Protein AF-A0A967I8W9-F1 (afdb_monomer_lite)

Structure (mmCIF, N/CA/C/O backbone):
data_AF-A0A967I8W9-F1
#
_entry.id   AF-A0A967I8W9-F1
#
loop_
_atom_site.group_PDB
_atom_site.id
_atom_site.type_symbol
_atom_site.label_atom_id
_atom_site.label_alt_id
_atom_site.label_comp_id
_atom_site.label_asym_id
_atom_site.label_entity_id
_atom_site.label_seq_id
_atom_site.pdbx_PDB_ins_code
_atom_site.Cartn_x
_atom_site.Cartn_y
_atom_site.Cartn_z
_atom_site.occupancy
_atom_site.B_iso_or_equiv
_atom_site.auth_seq_id
_atom_site.auth_comp_id
_atom_site.auth_asym_id
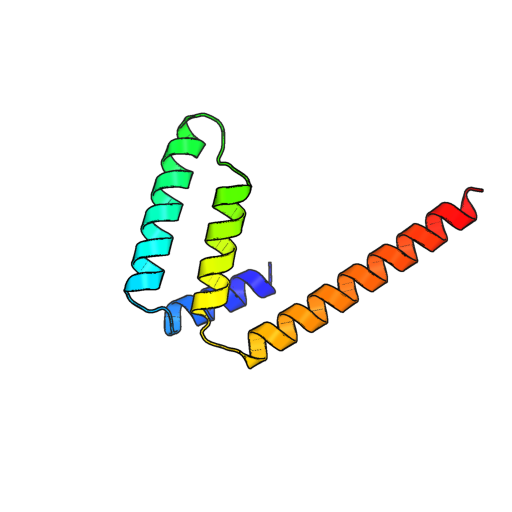_atom_site.auth_atom_id
_atom_site.pdbx_PDB_model_num
ATOM 1 N N . MET A 1 1 ? 6.708 -8.234 -3.184 1.00 53.06 1 MET A N 1
ATOM 2 C CA . MET A 1 1 ? 6.168 -9.511 -2.661 1.00 53.06 1 MET A CA 1
ATOM 3 C C . MET A 1 1 ? 5.990 -9.532 -1.141 1.00 53.06 1 MET A C 1
ATOM 5 O O . MET A 1 1 ? 4.869 -9.327 -0.713 1.00 53.06 1 MET A O 1
ATOM 9 N N . GLY A 1 2 ? 7.017 -9.734 -0.294 1.00 70.19 2 GLY A N 1
ATOM 10 C CA . GLY A 1 2 ? 6.793 -9.935 1.160 1.00 70.19 2 GLY A CA 1
ATOM 11 C C . GLY A 1 2 ? 6.093 -8.774 1.887 1.00 70.19 2 GLY A C 1
ATOM 12 O O . GLY A 1 2 ? 5.233 -8.995 2.735 1.00 70.19 2 GLY A O 1
ATOM 13 N N . LEU A 1 3 ? 6.413 -7.537 1.501 1.00 69.44 3 LEU A N 1
ATOM 14 C CA . LEU A 1 3 ? 5.801 -6.332 2.065 1.00 69.44 3 LEU A CA 1
ATOM 15 C C . LEU A 1 3 ? 4.340 -6.147 1.637 1.00 69.44 3 LEU A C 1
ATOM 17 O O . LEU A 1 3 ? 3.502 -5.811 2.462 1.00 69.44 3 LEU A O 1
ATOM 21 N N . GLU A 1 4 ? 4.017 -6.426 0.376 1.00 73.31 4 GLU A N 1
ATOM 22 C CA . GLU A 1 4 ? 2.648 -6.317 -0.142 1.00 73.31 4 GLU A CA 1
ATOM 23 C C . GLU A 1 4 ? 1.732 -7.373 0.466 1.00 73.31 4 GLU A C 1
ATOM 25 O O . GLU A 1 4 ? 0.611 -7.060 0.849 1.00 73.31 4 GLU A O 1
ATOM 30 N N . THR A 1 5 ? 2.214 -8.610 0.617 1.00 83.31 5 THR A N 1
ATOM 31 C CA . THR A 1 5 ? 1.444 -9.682 1.260 1.00 83.31 5 THR A CA 1
ATOM 32 C C . THR A 1 5 ? 1.157 -9.358 2.726 1.00 83.31 5 THR A C 1
ATOM 34 O O . THR A 1 5 ? 0.045 -9.578 3.200 1.00 83.31 5 THR A O 1
ATOM 37 N N . TRP A 1 6 ? 2.132 -8.791 3.441 1.00 79.00 6 TRP A N 1
ATOM 38 C CA . TRP A 1 6 ? 1.954 -8.376 4.831 1.00 79.00 6 TRP A CA 1
ATOM 39 C C . TRP A 1 6 ? 1.012 -7.168 4.967 1.00 79.00 6 TRP A C 1
ATOM 41 O O . TRP A 1 6 ? 0.152 -7.151 5.848 1.00 79.00 6 TRP A O 1
ATOM 51 N N . SER A 1 7 ? 1.112 -6.189 4.061 1.00 81.00 7 SER A N 1
ATOM 52 C CA . SER A 1 7 ? 0.161 -5.075 3.987 1.00 81.00 7 SER A CA 1
ATOM 53 C C . SER A 1 7 ? -1.254 -5.557 3.671 1.00 81.00 7 SER A C 1
ATOM 55 O O . SER A 1 7 ? -2.194 -5.123 4.322 1.00 81.00 7 SER A O 1
ATOM 57 N N . ALA A 1 8 ? -1.419 -6.503 2.746 1.00 88.06 8 ALA A N 1
ATOM 58 C CA . ALA A 1 8 ? -2.723 -7.075 2.423 1.00 88.06 8 ALA A CA 1
ATOM 59 C C . ALA A 1 8 ? -3.341 -7.822 3.615 1.00 88.06 8 ALA A C 1
ATOM 61 O O . ALA A 1 8 ? -4.527 -7.653 3.885 1.00 88.06 8 ALA A O 1
ATOM 62 N N . TYR A 1 9 ? -2.543 -8.601 4.355 1.00 86.38 9 TYR A N 1
ATOM 63 C CA . TYR A 1 9 ? -2.999 -9.285 5.568 1.00 86.38 9 TYR A CA 1
ATOM 64 C C . TYR A 1 9 ? -3.534 -8.294 6.612 1.00 86.38 9 TYR A C 1
ATOM 66 O O . TYR A 1 9 ? -4.656 -8.440 7.089 1.00 86.38 9 TYR A O 1
ATOM 74 N N . LEU A 1 10 ? -2.770 -7.244 6.921 1.00 83.62 10 LEU A N 1
ATOM 75 C CA . LEU A 1 10 ? -3.175 -6.273 7.939 1.00 83.62 10 LEU A CA 1
ATOM 76 C C . LEU A 1 10 ? -4.295 -5.347 7.476 1.00 83.62 10 LEU A C 1
ATOM 78 O O . LEU A 1 10 ? -5.154 -4.998 8.281 1.00 83.62 10 LEU A O 1
ATOM 82 N N . ALA A 1 11 ? -4.320 -4.980 6.195 1.00 88.44 11 ALA A N 1
ATOM 83 C CA . ALA A 1 11 ? -5.441 -4.262 5.606 1.00 88.44 11 ALA A CA 1
ATOM 84 C C . ALA A 1 11 ? -6.729 -5.089 5.693 1.00 88.44 11 ALA A C 1
ATOM 86 O O . ALA A 1 11 ? -7.767 -4.554 6.059 1.00 88.44 11 ALA A O 1
ATOM 87 N N . ALA A 1 12 ? -6.673 -6.399 5.440 1.00 89.12 12 ALA A N 1
ATOM 88 C CA . ALA A 1 12 ? -7.845 -7.264 5.561 1.00 89.12 12 ALA A CA 1
ATOM 89 C C . ALA A 1 12 ? -8.407 -7.322 6.994 1.00 89.12 12 ALA A C 1
ATOM 91 O O . ALA A 1 12 ? -9.615 -7.454 7.164 1.00 89.12 12 ALA A O 1
ATOM 92 N N . GLU A 1 13 ? -7.557 -7.203 8.019 1.00 85.94 13 GLU A N 1
ATOM 93 C CA . GLU A 1 13 ? -7.994 -7.180 9.422 1.00 85.94 13 GLU A CA 1
ATOM 94 C C . GLU A 1 13 ? -8.510 -5.811 9.893 1.00 85.94 13 GLU A C 1
ATOM 96 O O . GLU A 1 13 ? -9.259 -5.752 10.868 1.00 85.94 13 GLU A O 1
ATOM 101 N N . ARG A 1 14 ? -8.071 -4.709 9.267 1.00 86.69 14 ARG A N 1
ATOM 102 C CA . ARG A 1 14 ? -8.182 -3.354 9.846 1.00 86.69 14 ARG A CA 1
ATOM 103 C C . ARG A 1 14 ? -8.842 -2.313 8.953 1.00 86.69 14 ARG A C 1
ATOM 105 O O . ARG A 1 14 ? -9.125 -1.221 9.444 1.00 86.69 14 ARG A O 1
ATOM 112 N N . ALA A 1 15 ? -9.054 -2.614 7.675 1.00 92.62 15 ALA A N 1
ATOM 113 C CA . ALA A 1 15 ? -9.646 -1.674 6.736 1.00 92.62 15 ALA A CA 1
ATOM 114 C C . ALA A 1 15 ? -11.019 -1.203 7.223 1.00 92.62 15 ALA A C 1
ATOM 116 O O . ALA A 1 15 ? -11.834 -2.002 7.689 1.00 92.62 15 ALA A O 1
ATOM 117 N N . THR A 1 16 ? -11.290 0.090 7.059 1.00 92.88 16 THR A N 1
ATOM 118 C CA . THR A 1 16 ? -12.644 0.615 7.250 1.00 92.88 16 THR A CA 1
ATOM 119 C C . THR A 1 16 ? -13.528 0.277 6.051 1.00 92.88 16 THR A C 1
ATOM 121 O O . THR A 1 16 ? -13.040 0.021 4.943 1.00 92.88 16 THR A O 1
ATOM 124 N N . ASP A 1 17 ? -14.845 0.321 6.240 1.00 93.19 17 ASP A N 1
ATOM 125 C CA . ASP A 1 17 ? -15.809 0.076 5.162 1.00 93.19 17 ASP A CA 1
ATOM 126 C C . ASP A 1 17 ? -15.635 1.066 3.994 1.00 93.19 17 ASP A C 1
ATOM 128 O O . ASP A 1 17 ? -15.807 0.705 2.823 1.00 93.19 17 ASP A O 1
ATOM 132 N N . GLU A 1 18 ? -15.228 2.306 4.281 1.00 94.19 18 GLU A N 1
ATOM 133 C CA . GLU A 1 18 ? -14.909 3.319 3.273 1.00 94.19 18 GLU A CA 1
ATOM 134 C C . GLU A 1 18 ? -13.682 2.925 2.448 1.00 94.19 18 GLU A C 1
ATOM 136 O O . GLU A 1 18 ? -13.721 3.006 1.219 1.00 94.19 18 GLU A O 1
ATOM 141 N N . GLN A 1 19 ? -12.618 2.441 3.095 1.00 93.88 19 GLN A N 1
ATOM 142 C CA . GLN A 1 19 ? -11.404 1.984 2.413 1.00 93.88 19 GLN A CA 1
ATOM 143 C C . GLN A 1 19 ? -11.687 0.756 1.543 1.00 93.88 19 GLN A C 1
ATOM 145 O O . GLN A 1 19 ? -11.251 0.695 0.393 1.00 93.88 19 GLN A O 1
ATOM 150 N N . VAL A 1 20 ? -12.489 -0.193 2.034 1.00 95.19 20 VAL A N 1
ATOM 151 C CA . VAL A 1 20 ? -12.937 -1.353 1.244 1.00 95.19 20 VAL A CA 1
ATOM 152 C C . VAL A 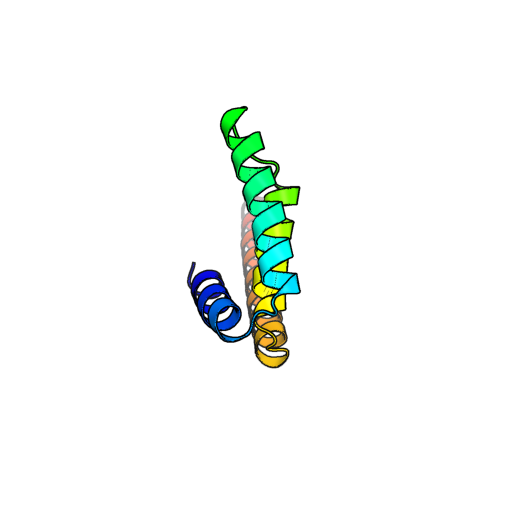1 20 ? -13.767 -0.906 0.038 1.00 95.19 20 VAL A C 1
ATOM 154 O O . VAL A 1 20 ? -13.601 -1.425 -1.070 1.00 95.19 20 VAL A O 1
ATOM 157 N N . THR A 1 21 ? -14.637 0.087 0.219 1.00 96.75 21 THR A N 1
ATOM 158 C CA . THR A 1 21 ? -15.434 0.662 -0.872 1.00 96.75 21 THR A CA 1
ATOM 159 C C . THR A 1 21 ? -14.546 1.351 -1.908 1.00 96.75 21 THR A C 1
ATOM 161 O O . THR A 1 21 ? -14.729 1.159 -3.112 1.00 96.75 21 THR A O 1
ATOM 164 N N . GLN A 1 22 ? -13.537 2.098 -1.465 1.00 96.31 22 GLN A N 1
ATOM 165 C CA . GLN A 1 22 ? -12.565 2.745 -2.340 1.00 96.31 22 GLN A CA 1
ATOM 166 C C . GLN A 1 22 ? -11.742 1.723 -3.135 1.00 96.31 22 GLN A C 1
ATOM 168 O O . GLN A 1 22 ? -11.606 1.872 -4.352 1.00 96.31 22 GLN A O 1
ATOM 173 N N . LEU A 1 23 ? -11.269 0.650 -2.491 1.00 95.88 23 LEU A N 1
ATOM 174 C CA . LEU A 1 23 ? -10.574 -0.456 -3.160 1.00 95.88 23 LEU A CA 1
ATOM 175 C C . LEU A 1 23 ? -11.454 -1.117 -4.221 1.00 95.88 23 LEU A C 1
ATOM 177 O O . LEU A 1 23 ? -10.988 -1.378 -5.329 1.00 95.88 23 LEU A O 1
ATOM 181 N N . ARG A 1 24 ? -12.741 -1.331 -3.927 1.00 96.81 24 ARG A N 1
ATOM 182 C CA . ARG A 1 24 ? -13.696 -1.898 -4.891 1.00 96.81 24 ARG A CA 1
ATOM 183 C C . ARG A 1 24 ? -13.883 -1.000 -6.117 1.00 96.81 24 ARG A C 1
ATOM 185 O O . ARG A 1 24 ? -13.950 -1.505 -7.239 1.00 96.81 24 ARG A O 1
ATOM 192 N N . ASN A 1 25 ? -13.939 0.316 -5.926 1.00 96.75 25 ASN A N 1
ATOM 193 C CA . ASN A 1 25 ? -14.077 1.277 -7.024 1.00 96.75 25 ASN A CA 1
ATOM 194 C C . ASN A 1 25 ? -12.826 1.319 -7.914 1.00 96.75 25 ASN A C 1
ATOM 196 O O . ASN A 1 25 ? -12.938 1.323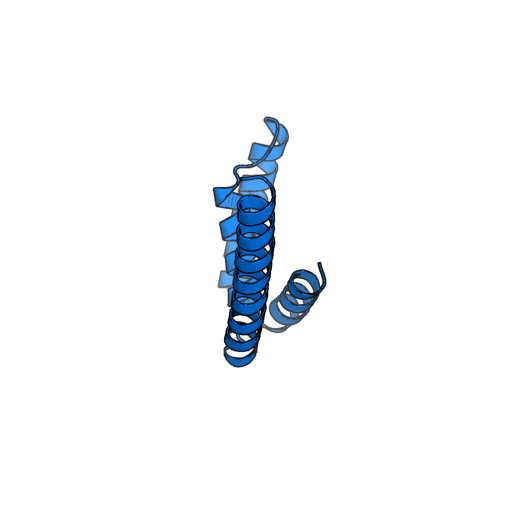 -9.144 1.00 96.75 25 ASN A O 1
ATOM 200 N N . LEU A 1 26 ? -11.639 1.311 -7.301 1.00 96.25 26 LEU A N 1
ATOM 201 C CA . LEU A 1 26 ? -10.364 1.249 -8.019 1.00 96.25 26 LEU A CA 1
ATOM 202 C C . LEU A 1 26 ? -10.241 -0.063 -8.798 1.00 96.25 26 LEU A C 1
ATOM 204 O O . LEU A 1 26 ? -9.992 -0.027 -9.999 1.00 96.25 26 LEU A O 1
ATOM 208 N N . TYR A 1 27 ? -10.542 -1.199 -8.165 1.00 95.69 27 TYR A N 1
ATOM 209 C CA . TYR A 1 27 ? -10.549 -2.506 -8.824 1.00 95.69 27 TYR A CA 1
ATOM 210 C C . TYR A 1 27 ? -11.496 -2.548 -10.030 1.00 95.69 27 TYR A C 1
ATOM 212 O O . TYR A 1 27 ? -11.109 -2.987 -11.106 1.00 95.69 27 TYR A O 1
ATOM 220 N N . SER A 1 28 ? -12.710 -2.010 -9.889 1.00 96.19 28 SER A N 1
ATOM 221 C CA . SER A 1 28 ? -13.675 -1.941 -10.999 1.00 96.19 28 SER A CA 1
ATOM 222 C C . SER A 1 28 ? -13.169 -1.075 -12.160 1.00 96.19 28 SER A C 1
ATOM 224 O O . SER A 1 28 ? -13.535 -1.290 -13.313 1.00 96.19 28 SER A O 1
ATOM 226 N N . THR A 1 29 ? -12.344 -0.067 -11.867 1.00 94.69 29 THR A N 1
ATOM 227 C CA . THR A 1 29 ? -11.699 0.766 -12.891 1.00 94.69 29 THR A CA 1
ATOM 228 C C . THR A 1 29 ? -10.591 -0.012 -13.593 1.00 94.69 29 THR A C 1
ATOM 230 O O . THR A 1 29 ? -10.548 -0.020 -14.821 1.00 94.69 29 THR A O 1
ATOM 233 N N . MET A 1 30 ? -9.754 -0.723 -12.833 1.00 93.69 30 MET A N 1
ATOM 234 C CA . MET A 1 30 ? -8.707 -1.591 -13.380 1.00 93.69 30 MET A CA 1
ATOM 235 C C . MET A 1 30 ? -9.296 -2.689 -14.265 1.00 93.69 30 MET A C 1
ATOM 237 O O . MET A 1 30 ? -8.787 -2.914 -15.353 1.00 93.69 30 MET A O 1
ATOM 241 N N . GLU A 1 31 ? -10.388 -3.334 -13.846 1.00 95.25 31 GLU A N 1
ATOM 242 C CA . GLU A 1 31 ? -11.061 -4.388 -14.616 1.00 95.25 31 GLU A CA 1
ATOM 243 C C . GLU A 1 31 ? -11.547 -3.876 -15.981 1.00 95.25 31 GLU A C 1
ATOM 245 O O . GLU A 1 31 ? -11.329 -4.525 -17.005 1.00 95.25 31 GLU A O 1
ATOM 250 N N . LYS A 1 32 ? -12.141 -2.674 -16.016 1.00 94.38 32 LYS A N 1
ATOM 251 C CA . LYS A 1 32 ? -12.571 -2.033 -17.267 1.00 94.38 32 LYS A CA 1
ATOM 252 C C . LYS A 1 32 ? -11.394 -1.721 -18.185 1.00 94.38 32 LYS A C 1
ATOM 254 O O . LYS A 1 32 ? -11.459 -2.034 -19.366 1.00 94.38 32 LYS A O 1
ATOM 259 N N . GLN A 1 33 ? -10.320 -1.143 -17.648 1.00 92.75 33 GLN A N 1
ATOM 260 C CA . GLN A 1 33 ? -9.134 -0.811 -18.440 1.00 92.75 33 GLN A CA 1
ATOM 261 C C . GLN A 1 33 ? -8.400 -2.075 -18.922 1.00 92.75 33 GLN A C 1
ATOM 263 O O . GLN A 1 33 ? -7.975 -2.158 -20.071 1.00 92.75 33 GLN A O 1
ATOM 268 N N . ALA A 1 34 ? -8.327 -3.118 -18.092 1.00 91.75 34 ALA A N 1
ATOM 269 C CA . ALA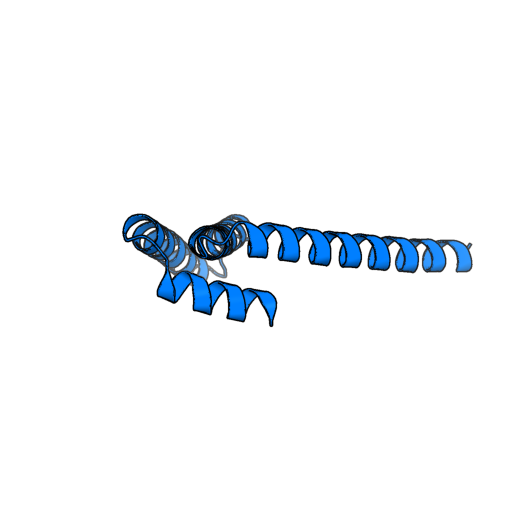 A 1 34 ? -7.737 -4.403 -18.459 1.00 91.75 34 ALA A CA 1
ATOM 270 C C . ALA A 1 34 ? -8.405 -5.012 -19.702 1.00 91.75 34 ALA A C 1
ATOM 272 O O . ALA A 1 34 ? -7.713 -5.557 -20.562 1.00 91.75 34 ALA A O 1
ATOM 273 N N . ALA A 1 35 ? -9.730 -4.869 -19.832 1.00 90.25 35 ALA A N 1
ATOM 274 C CA . ALA A 1 35 ? -10.473 -5.309 -21.013 1.00 90.25 35 ALA A CA 1
ATOM 275 C C . ALA A 1 35 ? -10.085 -4.549 -22.300 1.00 90.25 35 ALA A C 1
ATOM 277 O O . ALA A 1 35 ? -10.281 -5.069 -23.397 1.00 90.25 35 ALA A O 1
ATOM 278 N N . GLU A 1 36 ? -9.507 -3.353 -22.174 1.00 89.44 36 GLU A N 1
ATOM 279 C CA . GLU A 1 36 ? -9.066 -2.487 -23.276 1.00 89.44 36 GLU A CA 1
ATOM 280 C C . GLU A 1 36 ? -7.569 -2.645 -23.612 1.00 89.44 36 GLU A C 1
ATOM 282 O O . GLU A 1 36 ? -7.071 -1.988 -24.526 1.00 89.44 36 GLU A O 1
ATOM 287 N N . GLY A 1 37 ? -6.852 -3.553 -22.934 1.00 87.44 37 GLY A N 1
ATOM 288 C CA . GLY A 1 37 ? -5.446 -3.871 -23.221 1.00 87.44 37 GLY A CA 1
ATOM 289 C C . GLY A 1 37 ? -4.467 -3.622 -22.071 1.00 87.44 37 GLY A C 1
ATOM 290 O O . GLY A 1 37 ? -3.262 -3.769 -22.270 1.00 87.44 37 GLY A O 1
ATOM 291 N N . GLY A 1 38 ? -4.960 -3.275 -20.880 1.00 85.44 38 GLY A N 1
ATOM 292 C CA . GLY A 1 38 ? -4.156 -3.057 -19.673 1.00 85.44 38 GLY A CA 1
ATOM 293 C C . GLY A 1 38 ? -4.688 -1.888 -18.848 1.00 85.44 38 GLY A C 1
ATOM 294 O O . GLY A 1 38 ? -5.454 -1.075 -19.351 1.00 85.44 38 GLY A O 1
ATOM 295 N N . TRP A 1 39 ? -4.306 -1.796 -17.577 1.00 90.19 39 TRP A N 1
ATOM 296 C CA . TRP A 1 39 ? -4.701 -0.677 -16.718 1.00 90.19 39 TRP A CA 1
ATOM 297 C C . TRP A 1 39 ? -3.595 0.362 -16.569 1.00 90.19 39 TRP A C 1
ATOM 299 O O . TRP A 1 39 ? -2.413 0.089 -16.779 1.00 90.19 39 TRP A O 1
ATOM 309 N N . ASP A 1 40 ? -4.009 1.572 -16.214 1.00 91.25 40 ASP A N 1
ATOM 310 C CA . ASP A 1 40 ? -3.114 2.696 -15.986 1.00 91.25 40 ASP A CA 1
ATOM 311 C C . ASP A 1 40 ? -2.258 2.460 -14.729 1.00 91.25 40 ASP A C 1
ATOM 313 O O . ASP A 1 40 ? -2.766 2.077 -13.668 1.00 91.25 40 ASP A O 1
ATOM 317 N N . ALA A 1 41 ? -0.958 2.735 -14.838 1.00 89.25 41 ALA A N 1
ATOM 318 C CA . ALA A 1 41 ? -0.013 2.667 -13.729 1.00 89.25 41 ALA A CA 1
ATOM 319 C C . ALA A 1 41 ? -0.398 3.604 -12.569 1.00 89.25 41 ALA A C 1
ATOM 321 O O . ALA A 1 41 ? -0.113 3.302 -11.411 1.00 89.25 41 ALA A O 1
ATOM 322 N N . GLU A 1 42 ? -1.078 4.723 -12.840 1.00 89.50 42 GLU A N 1
ATOM 323 C CA . GLU A 1 42 ? -1.561 5.618 -11.785 1.00 89.50 42 GLU A CA 1
ATOM 324 C C . GLU A 1 42 ? -2.689 4.976 -10.961 1.00 89.50 42 GLU A C 1
ATOM 326 O O . GLU A 1 42 ? -2.762 5.156 -9.741 1.00 89.50 42 GLU A O 1
ATOM 331 N N . ILE A 1 43 ? -3.567 4.202 -11.608 1.00 91.00 43 ILE A N 1
ATOM 332 C CA . ILE A 1 43 ? -4.646 3.480 -10.924 1.00 91.00 43 ILE A CA 1
ATOM 333 C C . ILE A 1 43 ? -4.069 2.333 -10.090 1.00 91.00 43 ILE A C 1
ATOM 335 O O . ILE A 1 43 ? -4.486 2.150 -8.946 1.00 91.00 43 ILE A O 1
ATOM 339 N N . ASP A 1 44 ? -3.071 1.630 -10.624 1.00 90.31 44 ASP A N 1
ATOM 340 C CA . ASP A 1 44 ? -2.326 0.591 -9.909 1.00 90.31 44 ASP A CA 1
ATOM 341 C C . ASP A 1 44 ? -1.668 1.143 -8.632 1.00 90.31 44 ASP A C 1
ATOM 343 O O . ASP A 1 44 ? -1.903 0.656 -7.524 1.00 90.31 44 ASP A O 1
ATOM 347 N N . ALA A 1 45 ? -0.940 2.257 -8.756 1.00 88.25 45 ALA A N 1
ATOM 348 C CA . ALA A 1 45 ? -0.296 2.918 -7.624 1.00 88.25 45 ALA A CA 1
ATOM 349 C C . ALA A 1 45 ? -1.309 3.363 -6.556 1.00 88.25 45 ALA A C 1
ATOM 351 O O . ALA A 1 45 ? -1.084 3.161 -5.359 1.00 88.25 45 ALA A O 1
ATOM 352 N N . LYS A 1 46 ? -2.454 3.928 -6.970 1.00 92.50 46 LYS A N 1
ATOM 353 C CA . LYS A 1 46 ? -3.535 4.305 -6.044 1.00 92.50 46 LYS A CA 1
ATOM 354 C C . LYS A 1 46 ? -4.111 3.093 -5.320 1.00 92.50 46 LYS A C 1
ATOM 356 O O . LYS A 1 46 ? -4.369 3.180 -4.123 1.00 92.50 46 LYS A O 1
ATOM 361 N N . PHE A 1 47 ? -4.289 1.968 -6.008 1.00 92.69 47 PHE A N 1
ATOM 362 C CA . PHE A 1 47 ? -4.774 0.733 -5.396 1.00 92.69 47 PHE A CA 1
ATOM 363 C C . PHE A 1 47 ? -3.824 0.243 -4.293 1.00 92.69 47 PHE A C 1
ATOM 365 O O . PHE A 1 47 ? -4.247 0.018 -3.157 1.00 92.69 47 PHE A O 1
ATOM 372 N N . HIS A 1 48 ? -2.524 0.183 -4.585 1.00 89.50 48 HIS A N 1
ATOM 373 C CA . HIS A 1 48 ? -1.504 -0.202 -3.607 1.00 89.50 48 HIS A CA 1
ATOM 374 C C . HIS A 1 48 ? -1.369 0.790 -2.437 1.00 89.50 48 HIS A C 1
ATOM 376 O O . HIS A 1 48 ? -1.118 0.378 -1.297 1.00 89.50 48 HIS A O 1
ATOM 382 N N . TYR A 1 49 ? -1.581 2.086 -2.680 1.00 86.62 49 TYR A N 1
ATOM 383 C CA . TYR A 1 49 ? -1.578 3.106 -1.631 1.00 86.62 49 TYR A CA 1
ATOM 384 C C . TYR A 1 49 ? -2.717 2.898 -0.630 1.00 86.62 49 TYR A C 1
ATOM 386 O O . TYR A 1 49 ? -2.471 2.860 0.574 1.00 86.62 49 TYR A O 1
ATOM 394 N N . VAL A 1 50 ? -3.941 2.673 -1.120 1.00 91.31 50 VAL A N 1
ATOM 395 C CA . VAL A 1 50 ? -5.107 2.444 -0.253 1.00 91.31 50 VAL A CA 1
ATOM 396 C C . VAL A 1 50 ? -4.939 1.168 0.574 1.00 91.31 50 VAL A C 1
ATOM 398 O O . VAL A 1 50 ? -5.264 1.173 1.757 1.00 91.31 50 VAL A O 1
ATOM 401 N N . ILE A 1 51 ? -4.364 0.094 0.014 1.00 89.56 51 ILE A N 1
ATOM 402 C CA . ILE A 1 51 ? -4.020 -1.112 0.795 1.00 89.56 51 ILE A CA 1
ATOM 403 C C . ILE A 1 51 ? -3.042 -0.768 1.924 1.00 89.56 51 ILE A C 1
ATOM 405 O O . ILE A 1 51 ? -3.206 -1.223 3.053 1.00 89.56 51 ILE A O 1
ATOM 409 N N . THR A 1 52 ? -2.024 0.039 1.634 1.00 84.38 52 THR A N 1
ATOM 410 C CA . THR A 1 52 ? -1.009 0.419 2.623 1.00 84.38 52 THR A CA 1
ATOM 411 C C . THR A 1 52 ? -1.601 1.295 3.729 1.00 84.38 52 THR A C 1
ATOM 413 O O . THR A 1 52 ? -1.336 1.057 4.907 1.00 84.38 52 THR A O 1
ATOM 416 N N . GLU A 1 53 ? -2.454 2.256 3.382 1.00 84.19 53 GLU A N 1
ATOM 417 C CA . GLU A 1 53 ? -3.179 3.096 4.340 1.00 84.19 53 GLU A CA 1
ATOM 418 C C . GLU A 1 53 ? -4.150 2.274 5.206 1.00 84.19 53 GLU A C 1
ATOM 420 O O . GLU A 1 53 ? -4.231 2.456 6.425 1.00 84.19 53 GLU A O 1
ATOM 425 N N . ALA A 1 54 ? -4.833 1.301 4.600 1.00 88.44 54 ALA A N 1
ATOM 426 C CA . ALA A 1 54 ? -5.769 0.408 5.275 1.00 88.44 54 ALA A CA 1
ATOM 427 C C . ALA A 1 54 ? -5.105 -0.517 6.309 1.00 88.44 54 ALA A C 1
ATOM 429 O O . ALA A 1 54 ? -5.789 -1.057 7.175 1.00 88.44 54 ALA A O 1
ATOM 430 N N . THR A 1 55 ? -3.773 -0.658 6.303 1.00 84.12 55 THR A N 1
ATOM 431 C CA . THR A 1 55 ? -3.056 -1.357 7.388 1.00 84.12 55 THR A CA 1
ATOM 432 C C . THR A 1 55 ? -3.225 -0.677 8.752 1.00 84.12 55 THR A C 1
ATOM 434 O O . THR A 1 55 ? -2.990 -1.320 9.784 1.00 84.12 55 THR A O 1
ATOM 437 N N . GLN A 1 56 ? -3.588 0.618 8.768 1.00 76.50 56 GLN A N 1
ATOM 438 C CA . GLN A 1 56 ? -3.783 1.452 9.965 1.00 76.50 56 GLN A CA 1
ATOM 439 C C . GLN A 1 56 ? -2.633 1.302 10.980 1.00 76.50 56 GLN A C 1
ATOM 441 O O . GLN A 1 56 ? -2.828 1.313 12.195 1.00 76.50 56 GLN A O 1
ATOM 446 N N . ASN A 1 57 ? -1.410 1.104 10.478 1.00 67.62 57 ASN A N 1
ATOM 447 C CA . ASN A 1 57 ? -0.237 0.793 11.281 1.00 67.62 57 ASN A CA 1
ATOM 448 C C . ASN A 1 57 ? 0.875 1.803 11.010 1.00 67.62 57 ASN A C 1
ATOM 450 O O . ASN A 1 57 ? 1.761 1.576 10.189 1.00 67.62 57 ASN A O 1
ATOM 454 N N . THR A 1 58 ? 0.844 2.922 11.727 1.00 66.81 58 THR A N 1
ATOM 455 C CA . THR A 1 58 ? 1.835 4.001 11.599 1.00 66.81 58 THR A CA 1
ATOM 456 C C . THR A 1 58 ? 3.269 3.521 11.828 1.00 66.81 58 THR A C 1
ATOM 458 O O . THR A 1 58 ? 4.170 3.936 11.107 1.00 66.81 58 THR A O 1
ATOM 461 N N . ILE A 1 59 ? 3.500 2.587 12.758 1.00 68.06 59 ILE A N 1
ATOM 462 C CA . ILE A 1 59 ? 4.839 2.015 12.989 1.00 68.06 59 ILE A CA 1
ATOM 463 C C . ILE A 1 59 ? 5.299 1.210 11.774 1.00 68.06 59 ILE A C 1
ATOM 465 O O . ILE A 1 59 ? 6.437 1.345 11.335 1.00 68.06 59 ILE A O 1
ATOM 469 N N . GLN A 1 60 ? 4.421 0.392 11.202 1.00 62.03 60 GLN A N 1
ATOM 470 C CA . GLN A 1 60 ? 4.753 -0.382 10.013 1.00 62.03 60 GLN A CA 1
ATOM 471 C C . GLN A 1 60 ? 4.980 0.499 8.790 1.00 62.03 60 GLN A C 1
ATOM 473 O O . GLN A 1 60 ? 5.890 0.198 8.029 1.00 62.03 60 GLN A O 1
ATOM 478 N N . VAL A 1 61 ? 4.224 1.589 8.627 1.00 63.97 61 VAL A N 1
ATOM 479 C CA . VAL A 1 61 ? 4.478 2.593 7.581 1.00 63.97 61 VAL A CA 1
ATOM 480 C C . VAL A 1 61 ? 5.895 3.153 7.724 1.00 63.97 61 VAL A C 1
ATOM 482 O O . VAL A 1 61 ? 6.653 3.137 6.759 1.00 63.97 61 VAL A O 1
ATOM 485 N N . HIS A 1 62 ? 6.306 3.547 8.934 1.00 67.81 62 HIS A N 1
ATOM 486 C CA . HIS A 1 62 ? 7.664 4.046 9.178 1.00 67.81 62 HIS A CA 1
ATOM 487 C C . HIS A 1 62 ? 8.757 2.986 8.963 1.00 67.81 62 HIS A C 1
ATOM 489 O O . HIS A 1 62 ? 9.827 3.297 8.436 1.00 67.81 62 HIS A O 1
ATOM 495 N N . VAL A 1 63 ? 8.506 1.726 9.329 1.00 69.94 63 VAL A N 1
ATOM 496 C CA . VAL A 1 63 ? 9.441 0.618 9.067 1.00 69.94 63 VAL A CA 1
ATOM 497 C C . VAL A 1 63 ? 9.568 0.355 7.563 1.00 69.94 63 VAL A C 1
ATOM 499 O O . VAL A 1 63 ? 10.681 0.179 7.070 1.00 69.94 63 VAL A O 1
ATOM 502 N N . LEU A 1 64 ? 8.455 0.372 6.824 1.00 65.75 64 LEU A N 1
ATOM 503 C CA . LEU A 1 64 ? 8.442 0.188 5.373 1.00 65.75 64 LEU A CA 1
ATOM 504 C C . LEU A 1 64 ? 9.233 1.289 4.663 1.00 65.75 64 LEU A C 1
ATOM 506 O O . LEU A 1 64 ? 10.056 0.995 3.800 1.00 65.75 64 LEU A O 1
ATOM 510 N N . ASP A 1 65 ? 9.002 2.538 5.064 1.00 67.50 65 ASP A N 1
ATOM 511 C CA . ASP A 1 65 ? 9.653 3.725 4.511 1.00 67.50 65 ASP A CA 1
ATOM 512 C C . ASP A 1 65 ? 11.170 3.710 4.762 1.00 67.50 65 ASP A C 1
ATOM 514 O O . ASP A 1 65 ? 11.979 3.969 3.866 1.00 67.50 65 ASP A O 1
ATOM 518 N N . THR A 1 66 ? 11.577 3.273 5.959 1.00 75.94 66 THR A N 1
ATOM 519 C CA . THR A 1 66 ? 12.992 3.091 6.315 1.00 75.94 66 THR A CA 1
ATOM 520 C C . THR A 1 66 ? 13.655 2.014 5.452 1.00 75.94 66 THR A C 1
ATOM 522 O O . THR A 1 66 ? 14.749 2.224 4.923 1.00 75.94 66 THR A O 1
ATOM 525 N N . ILE A 1 67 ? 12.994 0.865 5.272 1.00 74.25 67 ILE A N 1
ATOM 526 C CA . ILE A 1 67 ? 13.498 -0.222 4.421 1.00 74.25 67 ILE A CA 1
ATOM 527 C C . ILE A 1 67 ? 13.601 0.250 2.966 1.00 74.25 67 ILE A C 1
ATOM 529 O O . ILE A 1 67 ? 14.632 0.038 2.329 1.00 74.25 67 ILE A O 1
ATOM 533 N N . HIS A 1 68 ? 12.571 0.922 2.447 1.00 71.69 68 HIS A N 1
ATOM 534 C CA . HIS A 1 68 ? 12.562 1.442 1.082 1.00 71.69 68 HIS A CA 1
ATOM 535 C C . HIS A 1 68 ? 13.721 2.419 0.837 1.00 71.69 68 HIS A C 1
ATOM 537 O O . HIS A 1 68 ? 14.456 2.279 -0.142 1.00 71.69 68 HIS A O 1
ATOM 543 N N . SER A 1 69 ? 13.942 3.350 1.7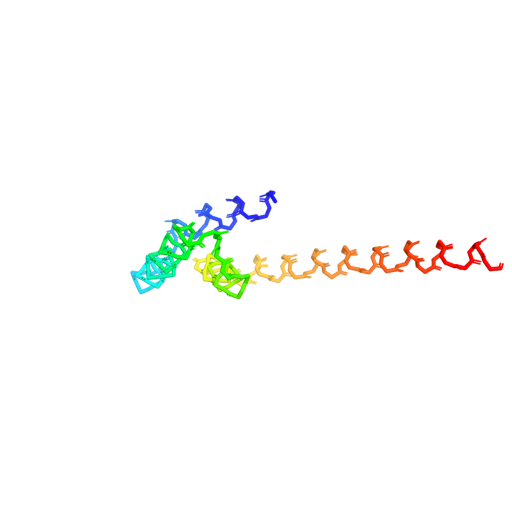66 1.00 72.69 69 SER A N 1
ATOM 544 C CA . SER A 1 69 ? 15.033 4.329 1.701 1.00 72.69 69 SER A CA 1
ATOM 545 C C . SER A 1 69 ? 16.416 3.669 1.685 1.00 72.69 69 SER A C 1
ATOM 547 O O . SER A 1 69 ? 17.306 4.080 0.933 1.00 72.69 69 SER A O 1
ATOM 549 N N . LEU A 1 70 ? 16.601 2.600 2.465 1.00 78.69 70 LEU A N 1
ATOM 550 C CA . LEU A 1 70 ? 17.850 1.838 2.481 1.00 78.69 70 LEU A CA 1
ATOM 551 C C . LEU A 1 70 ? 18.105 1.124 1.145 1.00 78.69 70 LEU A C 1
ATOM 553 O O . LEU A 1 70 ? 19.225 1.158 0.629 1.00 78.69 70 LEU A O 1
ATOM 557 N N . PHE A 1 71 ? 17.072 0.519 0.552 1.00 73.75 71 PHE A N 1
ATOM 558 C CA . PHE A 1 71 ? 17.178 -0.115 -0.764 1.00 73.75 71 PHE A CA 1
ATOM 559 C C . PHE A 1 71 ? 17.521 0.897 -1.861 1.00 73.75 71 PHE A C 1
ATOM 561 O O . PHE A 1 71 ? 18.454 0.655 -2.627 1.00 73.75 71 PHE A O 1
ATOM 568 N N . GLN A 1 72 ? 16.836 2.046 -1.897 1.00 72.88 72 GLN A N 1
ATOM 569 C CA . GLN A 1 72 ? 17.125 3.130 -2.846 1.00 72.88 72 GLN A CA 1
ATOM 570 C C . GLN A 1 72 ? 18.579 3.596 -2.745 1.00 72.88 72 GLN A C 1
ATOM 572 O O . GLN A 1 72 ? 19.285 3.678 -3.750 1.00 72.88 72 GLN A O 1
ATOM 577 N N . THR A 1 73 ? 19.057 3.818 -1.519 1.00 80.38 73 THR A N 1
ATOM 578 C CA . THR A 1 73 ? 20.441 4.241 -1.268 1.00 80.38 73 THR A CA 1
ATOM 579 C C . THR A 1 73 ? 21.438 3.197 -1.769 1.00 80.38 73 THR A C 1
ATOM 581 O O . THR A 1 73 ? 22.412 3.534 -2.436 1.00 80.38 73 THR A O 1
ATOM 584 N N . THR A 1 74 ? 21.179 1.917 -1.498 1.00 78.44 74 THR A N 1
ATOM 585 C CA . THR A 1 74 ? 22.086 0.825 -1.880 1.00 78.44 74 THR A CA 1
ATOM 586 C C . THR A 1 74 ? 22.164 0.665 -3.400 1.00 78.44 74 THR A C 1
ATOM 588 O O . THR A 1 74 ? 23.255 0.517 -3.947 1.00 78.44 74 THR A O 1
ATOM 591 N N . ILE A 1 75 ? 21.027 0.750 -4.097 1.00 78.06 75 ILE A N 1
ATOM 592 C CA . ILE A 1 75 ? 20.970 0.702 -5.565 1.00 78.06 75 ILE A CA 1
ATOM 593 C C . ILE A 1 75 ? 21.698 1.908 -6.170 1.00 78.06 75 ILE A C 1
ATOM 595 O O . ILE A 1 75 ? 22.490 1.742 -7.095 1.00 78.06 75 ILE A O 1
ATOM 599 N N . MET A 1 76 ? 21.478 3.109 -5.627 1.00 78.38 76 MET A N 1
ATOM 600 C CA . MET A 1 76 ? 22.138 4.330 -6.091 1.00 78.38 76 MET A CA 1
ATOM 601 C C . MET A 1 76 ? 23.663 4.238 -5.965 1.00 78.38 76 MET A C 1
ATOM 603 O O . MET A 1 76 ? 24.375 4.576 -6.911 1.00 78.38 76 MET A O 1
ATOM 607 N N . VAL A 1 77 ? 24.173 3.750 -4.830 1.00 82.38 77 VAL A N 1
ATOM 608 C CA . VAL A 1 77 ? 25.616 3.548 -4.623 1.00 82.38 77 VAL A CA 1
ATOM 609 C C . VAL A 1 77 ? 26.161 2.509 -5.600 1.00 82.38 77 VAL A C 1
ATOM 611 O O . VAL A 1 77 ? 27.138 2.790 -6.289 1.00 82.38 77 VAL A O 1
ATOM 614 N N . ALA A 1 78 ? 25.502 1.353 -5.730 1.00 74.75 78 ALA A N 1
ATOM 615 C CA . ALA A 1 78 ? 25.942 0.292 -6.634 1.00 74.75 78 ALA A CA 1
ATOM 616 C C . ALA A 1 78 ? 26.001 0.756 -8.101 1.00 74.75 78 ALA A C 1
ATOM 618 O O . ALA A 1 78 ? 26.964 0.457 -8.803 1.00 74.75 78 ALA A O 1
ATOM 619 N N . LEU A 1 79 ? 25.008 1.527 -8.556 1.00 72.81 79 LEU A N 1
ATOM 620 C CA . LEU A 1 79 ? 25.002 2.115 -9.898 1.00 72.81 79 LEU A CA 1
ATOM 621 C C . LEU A 1 79 ? 26.102 3.169 -10.060 1.00 72.81 79 LEU A C 1
ATOM 623 O O . LEU A 1 79 ? 26.792 3.176 -11.075 1.00 72.81 79 LEU A O 1
ATOM 627 N N . THR A 1 80 ? 26.307 4.030 -9.062 1.00 77.00 80 THR A N 1
ATOM 628 C CA . THR A 1 80 ? 27.355 5.064 -9.103 1.00 77.00 80 THR A CA 1
ATOM 629 C C . THR A 1 80 ? 28.750 4.443 -9.200 1.00 77.00 80 THR A C 1
ATOM 631 O O . THR A 1 80 ? 29.554 4.876 -10.022 1.00 77.00 80 THR A O 1
ATOM 634 N N . GLU A 1 81 ? 29.028 3.393 -8.423 1.00 74.00 81 GLU A N 1
ATOM 635 C CA . GLU A 1 81 ? 30.297 2.657 -8.497 1.00 74.00 81 GLU A CA 1
ATOM 636 C C . GLU A 1 81 ? 30.482 1.936 -9.839 1.00 74.00 81 GLU A C 1
ATOM 638 O O . GLU A 1 81 ? 31.603 1.842 -10.342 1.00 74.00 81 GLU A O 1
ATOM 643 N N . PHE A 1 82 ? 29.394 1.441 -10.437 1.00 68.19 82 PHE A N 1
ATOM 644 C CA . PHE A 1 82 ? 29.429 0.798 -11.749 1.00 68.19 82 PHE A CA 1
ATOM 645 C C . PHE A 1 82 ? 29.782 1.804 -12.856 1.00 68.19 82 PHE A C 1
ATOM 647 O O . PHE A 1 82 ? 30.716 1.574 -13.620 1.00 68.19 82 PHE A O 1
ATOM 654 N N . TYR A 1 83 ? 29.118 2.964 -12.883 1.00 60.81 83 TYR A N 1
ATOM 655 C CA . TYR A 1 83 ? 29.397 4.024 -13.859 1.00 60.81 83 TYR A CA 1
ATOM 656 C C . TYR A 1 83 ? 30.769 4.689 -13.669 1.00 60.81 83 TYR A C 1
ATOM 658 O O . TYR A 1 83 ? 31.343 5.176 -14.637 1.00 60.81 83 TYR A O 1
ATOM 666 N N . GLN A 1 84 ? 31.325 4.690 -12.453 1.00 64.06 84 GLN A N 1
ATOM 667 C CA . GLN A 1 84 ? 32.693 5.164 -12.206 1.00 64.06 84 GLN A CA 1
ATOM 668 C C . GLN A 1 84 ? 33.783 4.177 -12.648 1.00 64.06 84 GLN A C 1
ATOM 670 O O . GLN A 1 84 ? 34.923 4.595 -12.823 1.00 64.06 84 GLN A O 1
ATOM 675 N N . LYS A 1 85 ? 33.470 2.884 -12.814 1.00 59.34 85 LYS A N 1
ATOM 676 C CA . LYS A 1 85 ? 34.431 1.861 -13.269 1.00 59.34 85 LYS A CA 1
ATOM 677 C C .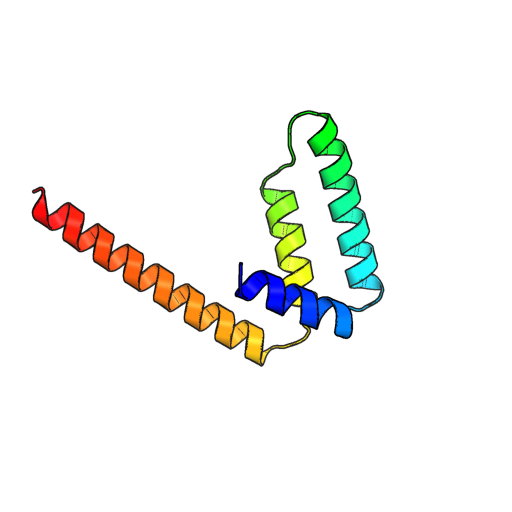 LYS A 1 85 ? 34.515 1.702 -14.788 1.00 59.34 85 LYS A C 1
ATOM 679 O O . LYS A 1 85 ? 35.495 1.134 -15.260 1.00 59.34 85 LYS A O 1
ATOM 684 N N . GLU A 1 86 ? 33.512 2.161 -15.533 1.00 52.47 86 GLU A N 1
ATOM 685 C CA . GLU A 1 86 ? 33.497 2.130 -17.006 1.00 52.47 86 GLU A CA 1
ATOM 686 C C . GLU A 1 86 ? 33.979 3.447 -17.657 1.00 52.47 86 GLU A C 1
ATOM 688 O O . GLU A 1 86 ? 33.927 3.576 -18.881 1.00 52.47 86 GLU A O 1
ATOM 693 N N . GLY A 1 87 ? 34.458 4.409 -16.855 1.00 47.47 87 GLY A N 1
ATOM 694 C CA . GLY A 1 87 ? 35.057 5.678 -17.295 1.00 47.47 87 GLY A CA 1
ATOM 695 C C . GLY A 1 87 ? 36.578 5.707 -17.214 1.00 47.47 87 GLY A C 1
ATOM 696 O O . GLY A 1 87 ? 37.138 5.070 -16.294 1.00 47.47 87 GLY A O 1
#

Foldseek 3Di:
DVLLVVLQVLLVVQADPVLVVVLVVLVVQQVVVVVVPGDDPVSVVVNSVSSNVSSVDPPSVVVVVVVVVVVVVVVVVVVVVVVVVVD

Secondary structure (DSSP, 8-state):
-HHHHHHHHHHHHH--HHHHHHHHHHHHHHHHHHHTT---HHHHHHHHHHHHHHT--HHHHHHHHHHHHHHHHHHHHHHHHHHHH--

Sequence (87 aa):
MGLETWSAYLAAERATDEQVTQLRNLYSTMEKQAAEGGWDAEIDAKFHYVITEATQNTIQVHVLDTIHSLFQTTIMVALTEFYQKEG

pLDDT: mean 81.87, std 11.89, range [47.47, 96.81]

Radius of gyration: 17.21 Å; chains: 1; bounding box: 51×16×36 Å